Protein AF-A0A0S7Y8R8-F1 (afdb_monomer_lite)

Sequence (151 aa):
MAQPNGAEAKVARPEAAATRVTGLTRPGEYVFRVAVSDGAHTVKRDVLVRSFEGNQPPVPVDVHNRIPVWVRVADGGTSLRAGAWDIERDPLSFRWSIVRQPEGAAARLETPNQAACKVTGMTRPGDYVFRLEISDPVNKVSVEHTVPVYP

Radius of gyration: 22.64 Å; chains: 1; bounding box: 53×41×60 Å

Foldseek 3Di:
DDADPPFDKDWPCLPDPDTDIDRNPDFDKDWDKHWDDPPPDIDIDIDIDGDDDDWDWKAKDDFAWVQPRAAALVNQWTKTAIDIATPVRADKWKAKDWPDADPPFDKDWPCRGDRITIIGRNNDFAKTKMKMWMGGPPDIDIDIDIHGYHD

Structure (mmCIF, N/CA/C/O backbone):
data_AF-A0A0S7Y8R8-F1
#
_entry.id   AF-A0A0S7Y8R8-F1
#
loop_
_atom_site.group_PDB
_atom_site.id
_atom_site.type_symbol
_atom_site.label_atom_id
_atom_site.label_alt_id
_atom_site.label_comp_id
_atom_site.label_asym_id
_atom_site.label_entity_id
_atom_site.label_seq_id
_atom_site.pdbx_PDB_ins_code
_atom_site.Cartn_x
_atom_site.Cartn_y
_atom_site.Cartn_z
_atom_site.occupancy
_atom_site.B_iso_or_equiv
_atom_site.auth_seq_id
_atom_site.auth_comp_id
_atom_site.auth_asym_id
_atom_site.auth_atom_id
_atom_site.pdbx_PDB_model_num
ATOM 1 N N . MET A 1 1 ? 15.449 -12.801 -25.014 1.00 77.88 1 MET A N 1
ATOM 2 C CA . MET A 1 1 ? 14.798 -11.589 -24.493 1.00 77.88 1 MET A CA 1
ATOM 3 C C . MET A 1 1 ? 13.496 -11.416 -25.243 1.00 77.88 1 MET A C 1
ATOM 5 O O . MET A 1 1 ? 13.497 -11.646 -26.446 1.00 77.88 1 MET A O 1
ATOM 9 N N . ALA A 1 2 ? 12.420 -11.071 -24.548 1.00 90.81 2 ALA A N 1
ATOM 10 C CA . ALA A 1 2 ? 11.177 -10.616 -25.168 1.00 90.81 2 ALA A CA 1
ATOM 11 C C . ALA A 1 2 ? 10.989 -9.137 -24.815 1.00 90.81 2 ALA A C 1
ATOM 13 O O . ALA A 1 2 ? 11.357 -8.728 -23.715 1.00 90.81 2 ALA A O 1
ATOM 14 N N . GLN A 1 3 ? 10.487 -8.336 -25.748 1.00 95.56 3 GLN A N 1
ATOM 15 C CA . GLN A 1 3 ? 10.251 -6.908 -25.540 1.00 95.56 3 GLN A CA 1
ATOM 16 C C . GLN A 1 3 ? 9.063 -6.436 -26.387 1.00 95.56 3 GLN A C 1
ATOM 18 O O . GLN A 1 3 ? 8.750 -7.094 -27.385 1.00 95.56 3 GLN A O 1
ATOM 23 N N . PRO A 1 4 ? 8.429 -5.303 -26.038 1.00 95.62 4 PRO A N 1
ATOM 24 C CA . PRO A 1 4 ? 7.362 -4.722 -26.842 1.00 95.62 4 PRO A CA 1
ATOM 25 C C . PRO A 1 4 ? 7.835 -4.359 -28.257 1.00 95.62 4 PRO A C 1
ATOM 27 O O . PRO A 1 4 ? 9.001 -4.016 -28.477 1.00 95.62 4 PRO A O 1
ATOM 30 N N . ASN A 1 5 ? 6.915 -4.399 -29.224 1.00 94.75 5 ASN A N 1
ATOM 31 C CA . ASN A 1 5 ? 7.213 -4.052 -30.614 1.00 94.75 5 ASN A CA 1
ATOM 32 C C . ASN A 1 5 ? 7.770 -2.624 -30.727 1.00 94.75 5 ASN A C 1
ATOM 34 O O . ASN A 1 5 ? 7.205 -1.673 -30.187 1.00 94.75 5 ASN A O 1
ATOM 38 N N . GLY A 1 6 ? 8.880 -2.477 -31.455 1.00 92.62 6 GLY A N 1
ATOM 39 C CA . GLY A 1 6 ? 9.547 -1.187 -31.650 1.00 92.62 6 GLY A CA 1
ATOM 40 C C . GLY A 1 6 ? 10.298 -0.657 -30.422 1.00 92.62 6 GLY A C 1
ATOM 41 O O . GLY A 1 6 ? 10.669 0.517 -30.418 1.00 92.62 6 GLY A O 1
ATOM 42 N N . ALA A 1 7 ? 10.499 -1.476 -29.384 1.00 95.06 7 ALA A N 1
ATOM 43 C CA . ALA A 1 7 ? 11.471 -1.200 -28.332 1.00 95.06 7 ALA A CA 1
ATOM 44 C C . ALA A 1 7 ? 12.869 -1.703 -28.734 1.00 95.06 7 ALA A C 1
ATOM 46 O O . ALA A 1 7 ? 13.007 -2.67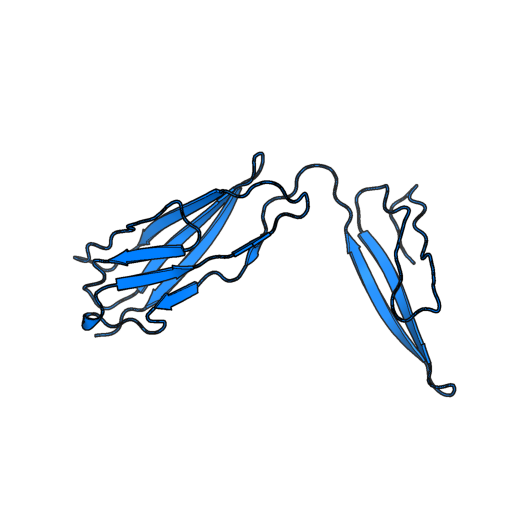1 -29.483 1.00 95.06 7 ALA A O 1
ATOM 47 N N . GLU A 1 8 ? 13.913 -1.069 -28.204 1.00 95.31 8 GLU A N 1
ATOM 48 C CA . GLU A 1 8 ? 15.313 -1.435 -28.459 1.00 95.31 8 GLU A CA 1
ATOM 49 C C . GLU A 1 8 ? 16.078 -1.567 -27.141 1.00 95.31 8 GLU A C 1
ATOM 51 O O . GLU A 1 8 ? 17.065 -0.866 -26.895 1.00 95.31 8 GLU A O 1
ATOM 56 N N . ALA A 1 9 ? 15.596 -2.429 -26.247 1.00 96.12 9 ALA A N 1
ATOM 57 C CA . ALA A 1 9 ? 16.191 -2.537 -24.930 1.00 96.12 9 ALA A CA 1
ATOM 58 C C . ALA A 1 9 ? 17.563 -3.236 -24.965 1.00 96.12 9 ALA A C 1
ATOM 60 O O . ALA A 1 9 ? 17.781 -4.219 -25.674 1.00 96.12 9 ALA A O 1
ATOM 61 N N . LYS A 1 10 ? 18.518 -2.691 -24.203 1.00 95.25 10 LYS A N 1
ATOM 62 C CA . LYS A 1 10 ? 19.936 -3.087 -24.217 1.00 95.25 10 LYS A CA 1
ATOM 63 C C . LYS A 1 10 ? 20.448 -3.301 -22.804 1.00 95.25 10 LYS A C 1
ATOM 65 O O . LYS A 1 10 ? 20.236 -2.464 -21.932 1.00 95.25 10 LYS A O 1
ATOM 70 N N . VAL A 1 11 ? 21.175 -4.396 -22.595 1.00 96.31 11 VAL A N 1
ATOM 71 C CA . VAL A 1 11 ? 21.890 -4.678 -21.345 1.00 96.31 11 VAL A CA 1
ATOM 72 C C . VAL A 1 11 ? 23.305 -4.112 -21.462 1.00 96.31 11 VAL A C 1
ATOM 74 O O . VAL A 1 11 ? 24.076 -4.561 -22.304 1.00 96.31 11 VAL A O 1
ATOM 77 N N . ALA A 1 12 ? 23.655 -3.118 -20.643 1.00 96.44 12 ALA A N 1
ATOM 78 C CA . ALA A 1 12 ? 24.907 -2.367 -20.801 1.00 96.44 12 ALA A CA 1
ATOM 79 C C . ALA A 1 12 ? 26.167 -3.207 -20.527 1.00 96.44 12 ALA A C 1
ATOM 81 O O . ALA A 1 12 ? 27.204 -3.012 -21.154 1.00 96.44 12 ALA A O 1
ATOM 82 N N . ARG A 1 13 ? 26.085 -4.119 -19.557 1.00 96.50 13 ARG A N 1
ATOM 83 C CA . ARG A 1 13 ? 27.160 -5.041 -19.157 1.00 96.50 13 ARG A CA 1
ATOM 84 C C . ARG A 1 13 ? 26.566 -6.438 -18.945 1.00 96.50 13 ARG A C 1
ATOM 86 O O . ARG A 1 13 ? 26.175 -6.722 -17.816 1.00 96.50 13 ARG A O 1
ATOM 93 N N . PRO A 1 14 ? 26.391 -7.260 -19.993 1.00 95.19 14 PRO A N 1
ATOM 94 C CA . PRO A 1 14 ? 25.681 -8.539 -19.882 1.00 95.19 14 PRO A CA 1
ATOM 95 C C . PRO A 1 14 ? 26.411 -9.577 -19.018 1.00 95.19 14 PRO A C 1
ATOM 97 O O . PRO A 1 14 ? 25.753 -10.406 -18.404 1.00 95.19 14 PRO A O 1
ATOM 100 N N . GLU A 1 15 ? 27.738 -9.474 -18.902 1.00 94.31 15 GLU A N 1
ATOM 101 C CA . GLU A 1 15 ? 28.567 -10.395 -18.105 1.00 94.31 15 GLU A CA 1
ATOM 102 C C . GLU A 1 15 ? 28.761 -9.951 -16.645 1.00 94.31 15 GLU A C 1
ATOM 104 O O . GLU A 1 15 ? 29.389 -10.644 -15.847 1.00 94.31 15 GLU A O 1
ATOM 109 N N . ALA A 1 16 ? 28.270 -8.766 -16.272 1.00 94.38 16 ALA A N 1
ATOM 110 C CA . ALA A 1 16 ? 28.406 -8.274 -14.908 1.00 94.38 16 ALA A CA 1
ATOM 111 C C . ALA A 1 16 ? 27.280 -8.821 -14.021 1.00 94.38 16 ALA A C 1
ATOM 113 O O . ALA A 1 16 ? 26.115 -8.812 -14.413 1.00 94.38 16 ALA A O 1
ATOM 114 N N . ALA A 1 17 ? 27.608 -9.179 -12.776 1.00 92.19 17 ALA A N 1
ATOM 115 C CA . ALA A 1 17 ? 26.617 -9.603 -11.780 1.00 92.19 17 ALA A CA 1
ATOM 116 C C . ALA A 1 17 ? 25.542 -8.531 -11.497 1.00 92.19 17 ALA A C 1
ATOM 118 O O . ALA A 1 17 ? 24.439 -8.851 -11.062 1.00 92.19 17 ALA A O 1
ATOM 119 N N . ALA A 1 18 ? 25.856 -7.258 -11.763 1.00 93.69 18 ALA A N 1
ATOM 120 C CA . ALA A 1 18 ? 24.913 -6.150 -11.748 1.00 93.69 18 ALA A CA 1
ATOM 121 C C . ALA A 1 18 ? 25.105 -5.278 -12.992 1.00 93.69 18 ALA A C 1
ATOM 123 O O . ALA A 1 18 ? 26.227 -4.950 -13.385 1.00 93.69 18 ALA A O 1
ATOM 124 N N . THR A 1 19 ? 23.995 -4.877 -13.606 1.00 95.12 19 THR A N 1
ATOM 125 C CA . THR A 1 19 ? 23.999 -4.156 -14.877 1.00 95.12 19 THR A CA 1
ATOM 126 C C . THR A 1 19 ? 22.798 -3.229 -14.989 1.00 95.12 19 THR A C 1
ATOM 128 O O . THR A 1 19 ? 21.837 -3.337 -14.229 1.00 95.12 19 THR A O 1
ATOM 131 N N . ARG A 1 20 ? 22.861 -2.293 -15.935 1.00 94.62 20 ARG A N 1
ATOM 132 C CA . ARG A 1 20 ? 21.739 -1.417 -16.277 1.00 94.62 20 ARG A CA 1
ATOM 133 C C . ARG A 1 20 ? 21.145 -1.848 -17.604 1.00 94.62 20 ARG A C 1
ATOM 135 O O . ARG A 1 20 ? 21.874 -2.223 -18.523 1.00 94.62 20 ARG A O 1
ATOM 142 N N . VAL A 1 21 ? 19.828 -1.729 -17.693 1.00 95.00 21 VAL A N 1
ATOM 143 C CA . VAL A 1 21 ? 19.088 -1.864 -18.940 1.00 95.00 21 VAL A CA 1
ATOM 144 C C . VAL A 1 21 ? 18.686 -0.473 -19.419 1.00 95.00 21 VAL A C 1
ATOM 146 O O . VAL A 1 21 ? 18.180 0.330 -18.638 1.00 95.00 21 VAL A O 1
ATOM 149 N N . THR A 1 22 ? 18.923 -0.182 -20.693 1.00 95.12 22 THR A N 1
ATOM 150 C CA . THR A 1 22 ? 18.435 1.022 -21.383 1.00 95.12 22 THR A CA 1
ATOM 151 C C . THR A 1 22 ? 17.455 0.625 -22.487 1.00 95.12 22 THR A C 1
ATOM 153 O O . THR A 1 22 ? 17.264 -0.562 -22.731 1.00 95.12 22 THR A O 1
ATOM 156 N N . GLY A 1 23 ? 16.806 1.591 -23.145 1.00 93.81 23 GLY A N 1
ATOM 157 C CA . GLY A 1 23 ? 15.936 1.318 -24.300 1.00 93.81 23 GLY A CA 1
ATOM 158 C C . GLY A 1 23 ? 14.555 0.733 -23.967 1.00 93.81 23 GLY A C 1
ATOM 159 O O . GLY A 1 23 ? 13.888 0.208 -24.853 1.00 93.81 23 GLY A O 1
ATOM 160 N N . LEU A 1 24 ? 14.106 0.852 -22.711 1.00 94.19 24 LEU A N 1
ATOM 161 C CA . LEU A 1 24 ? 12.760 0.482 -22.238 1.00 94.19 24 LEU A CA 1
ATOM 162 C C . LEU A 1 24 ? 11.691 1.518 -22.660 1.00 94.19 24 LEU A C 1
ATOM 164 O O . LEU A 1 24 ? 10.889 1.973 -21.847 1.00 94.19 24 LEU A O 1
ATOM 168 N N . THR A 1 25 ? 11.739 1.961 -23.918 1.00 93.50 25 THR A N 1
ATOM 169 C CA . THR A 1 25 ? 11.049 3.166 -24.422 1.00 93.50 25 THR A CA 1
ATOM 170 C C . THR A 1 25 ? 9.578 2.964 -24.765 1.00 93.50 25 THR A C 1
ATOM 172 O O . THR A 1 25 ? 8.880 3.933 -25.053 1.00 93.50 25 THR A O 1
ATOM 175 N N . ARG A 1 26 ? 9.100 1.720 -24.779 1.00 95.12 26 ARG A N 1
ATOM 176 C CA . ARG A 1 26 ? 7.699 1.378 -25.040 1.00 95.12 26 ARG A CA 1
ATOM 177 C C . ARG A 1 26 ? 7.046 0.805 -23.785 1.00 95.12 26 ARG A C 1
ATOM 179 O O . ARG A 1 26 ? 7.708 0.021 -23.099 1.00 95.12 26 ARG A O 1
ATOM 186 N N . PRO A 1 27 ? 5.779 1.133 -23.497 1.00 94.12 27 PRO A N 1
ATOM 187 C CA . PRO A 1 27 ? 5.048 0.453 -22.439 1.00 94.12 27 PRO A CA 1
ATOM 188 C C . PRO A 1 27 ? 4.912 -1.040 -22.753 1.00 94.12 27 PRO A C 1
ATOM 190 O O . PRO A 1 27 ? 4.852 -1.449 -23.916 1.00 94.12 27 PRO A O 1
ATOM 193 N N . GLY A 1 28 ? 4.877 -1.855 -21.705 1.00 94.12 28 GLY A N 1
ATOM 194 C CA . GLY A 1 28 ? 4.740 -3.303 -21.789 1.00 94.12 28 GLY A CA 1
ATOM 195 C C . GLY A 1 28 ? 5.808 -4.063 -21.011 1.00 94.12 28 GLY A C 1
ATOM 196 O O . GLY A 1 28 ? 6.617 -3.498 -20.267 1.00 94.12 28 GLY A O 1
ATOM 197 N N . GLU A 1 29 ? 5.782 -5.382 -21.174 1.00 95.75 29 GLU A N 1
ATOM 198 C CA . GLU A 1 29 ? 6.678 -6.294 -20.472 1.00 95.75 29 GLU A CA 1
ATOM 199 C C . GLU A 1 29 ? 7.966 -6.543 -21.261 1.00 95.75 29 GLU A C 1
ATOM 201 O O . GLU A 1 29 ? 7.954 -6.881 -22.446 1.00 95.75 29 GLU A O 1
ATOM 206 N N . TYR A 1 30 ? 9.089 -6.423 -20.565 1.00 96.69 30 TYR A N 1
ATOM 207 C CA . TYR A 1 30 ? 10.419 -6.761 -21.038 1.00 96.69 30 TYR A CA 1
ATOM 208 C C . TYR A 1 30 ? 10.917 -7.956 -20.236 1.00 96.69 30 TYR A C 1
ATOM 210 O O . TYR A 1 30 ? 11.048 -7.886 -19.014 1.00 96.69 30 TYR A O 1
ATOM 218 N N . VAL A 1 31 ? 11.215 -9.055 -20.921 1.00 96.69 31 VAL A N 1
ATOM 219 C CA . VAL A 1 31 ? 11.722 -10.281 -20.302 1.00 96.69 31 VAL A CA 1
ATOM 220 C C . VAL A 1 31 ? 13.199 -10.426 -20.629 1.00 96.69 31 VAL A C 1
ATOM 222 O O . VAL A 1 31 ? 13.585 -10.757 -21.757 1.00 96.69 31 VAL A O 1
ATOM 225 N N . PHE A 1 32 ? 14.031 -10.197 -19.620 1.00 95.81 32 PHE A N 1
ATOM 226 C CA . PHE A 1 32 ? 15.460 -10.483 -19.647 1.00 95.81 32 PHE A CA 1
ATOM 227 C C . PHE A 1 32 ? 15.705 -11.897 -19.141 1.00 95.81 32 PHE A C 1
ATOM 229 O O . PHE A 1 32 ? 14.912 -12.434 -18.378 1.00 95.81 32 PHE A O 1
ATOM 236 N N . ARG A 1 33 ? 16.813 -12.509 -19.552 1.00 95.12 33 ARG A N 1
ATOM 237 C CA . ARG A 1 33 ? 17.220 -13.829 -19.069 1.00 95.12 33 ARG A CA 1
ATOM 238 C C . ARG A 1 33 ? 18.630 -13.735 -18.526 1.00 95.12 33 ARG A C 1
ATOM 240 O O . ARG A 1 33 ? 19.528 -13.337 -19.261 1.00 95.12 33 ARG A O 1
ATOM 247 N N . VAL A 1 34 ? 18.811 -14.126 -17.273 1.00 95.06 34 VAL A N 1
ATOM 248 C CA . VAL A 1 34 ? 20.130 -14.332 -16.675 1.00 95.06 34 VAL A CA 1
ATOM 249 C C . VAL A 1 34 ? 20.493 -15.810 -16.772 1.00 95.06 34 VAL A C 1
ATOM 251 O O . VAL A 1 34 ? 19.633 -16.678 -16.605 1.00 95.06 34 VAL A O 1
ATOM 254 N N . ALA A 1 35 ? 21.756 -16.095 -17.068 1.00 95.44 35 ALA A N 1
ATOM 255 C CA . ALA A 1 35 ? 22.327 -17.432 -17.035 1.00 95.44 35 ALA A CA 1
ATOM 256 C C . ALA A 1 35 ? 23.554 -17.414 -16.121 1.00 95.44 35 ALA A C 1
ATOM 258 O O . ALA A 1 35 ? 24.366 -16.499 -16.210 1.00 95.44 35 ALA A O 1
ATOM 259 N N . VAL A 1 36 ? 23.677 -18.410 -15.250 1.00 95.94 36 VAL A N 1
ATOM 260 C CA . VAL A 1 36 ? 24.833 -18.580 -14.362 1.00 95.94 36 VAL A CA 1
ATOM 261 C C . VAL A 1 36 ? 25.403 -19.968 -14.606 1.00 95.94 36 VAL A C 1
ATOM 263 O O . VAL A 1 36 ? 24.643 -20.937 -14.666 1.00 95.94 36 VAL A O 1
ATOM 266 N N . SER A 1 37 ? 26.721 -20.049 -14.779 1.00 96.06 37 SER A N 1
ATOM 267 C CA . SER A 1 37 ? 27.442 -21.287 -15.072 1.00 96.06 37 SER A CA 1
ATOM 268 C C . SER A 1 37 ? 28.602 -21.478 -14.103 1.00 96.06 37 SER A C 1
ATOM 270 O O . SER A 1 37 ? 29.290 -20.513 -13.777 1.00 96.06 37 SER A O 1
ATOM 272 N N . ASP A 1 38 ? 28.822 -22.717 -13.673 1.00 96.44 38 ASP A N 1
ATOM 273 C CA . ASP A 1 38 ? 30.004 -23.142 -12.909 1.00 96.44 38 ASP A CA 1
ATOM 274 C C . ASP A 1 38 ? 31.077 -23.794 -13.807 1.00 96.44 38 ASP A C 1
ATOM 276 O O . ASP A 1 38 ? 32.066 -24.334 -13.317 1.00 96.44 38 ASP A O 1
ATOM 280 N N . GLY A 1 39 ? 30.884 -23.755 -15.131 1.00 95.06 39 GLY A N 1
ATOM 281 C CA . GLY A 1 39 ? 31.751 -24.402 -16.119 1.00 95.06 39 GLY A CA 1
ATOM 282 C C . GLY A 1 39 ? 31.339 -25.833 -16.484 1.00 95.06 39 GLY A C 1
ATOM 283 O O . GLY A 1 39 ? 31.765 -26.318 -17.529 1.00 95.06 39 GLY A O 1
ATOM 284 N N . ALA A 1 40 ? 30.476 -26.483 -15.697 1.00 97.56 40 ALA A N 1
ATOM 285 C CA . ALA A 1 40 ? 29.929 -27.814 -15.981 1.00 97.56 40 ALA A CA 1
ATOM 286 C C . ALA A 1 40 ? 28.408 -27.786 -16.215 1.00 97.56 40 ALA A C 1
ATOM 288 O O . ALA A 1 40 ? 27.886 -28.506 -17.065 1.00 97.56 40 ALA A O 1
ATOM 289 N N . HIS A 1 41 ? 27.699 -26.919 -15.498 1.00 97.12 41 HIS A N 1
ATOM 290 C CA . HIS A 1 41 ? 26.253 -26.758 -15.531 1.00 97.12 41 HIS A CA 1
ATOM 291 C C . HIS A 1 41 ? 25.887 -25.296 -15.756 1.00 97.12 41 HIS A C 1
ATOM 293 O O . HIS A 1 41 ? 26.627 -24.380 -15.413 1.00 97.12 41 HIS A O 1
ATOM 299 N N . THR A 1 42 ? 24.706 -25.053 -16.321 1.00 97.69 42 THR A N 1
ATOM 300 C CA . THR A 1 42 ? 24.168 -23.699 -16.484 1.00 97.69 42 THR A CA 1
ATOM 301 C C . THR A 1 42 ? 22.714 -23.658 -16.054 1.00 97.69 42 THR A C 1
ATOM 303 O O . THR A 1 42 ? 21.888 -24.418 -16.557 1.00 97.69 42 THR A O 1
ATOM 306 N N . VAL A 1 43 ? 22.388 -22.714 -15.174 1.00 97.75 43 VAL A N 1
ATOM 307 C CA . VAL A 1 43 ? 21.016 -22.425 -14.746 1.00 97.75 43 VAL A CA 1
ATOM 308 C C . VAL A 1 43 ? 20.580 -21.095 -15.344 1.00 97.75 43 VAL A C 1
ATOM 310 O O . VAL A 1 43 ? 21.362 -20.147 -15.405 1.00 97.75 43 VAL A O 1
ATOM 313 N N . LYS A 1 44 ? 19.327 -21.020 -15.801 1.00 96.75 44 LYS A N 1
ATOM 314 C CA . LYS A 1 44 ? 18.747 -19.820 -16.415 1.00 96.75 44 LYS A CA 1
ATOM 315 C C . LYS A 1 44 ? 17.529 -19.358 -15.628 1.00 96.75 44 LYS A C 1
ATOM 317 O O . LYS A 1 44 ? 16.750 -20.186 -15.163 1.00 96.75 44 LYS A O 1
ATOM 322 N N . ARG A 1 45 ? 17.342 -18.044 -15.518 1.00 96.81 45 ARG A N 1
ATOM 323 C CA . ARG A 1 45 ? 16.159 -17.434 -14.904 1.00 96.81 45 ARG A CA 1
ATOM 324 C C . ARG A 1 45 ? 15.711 -16.221 -15.705 1.00 96.81 45 ARG A C 1
ATOM 326 O O . ARG A 1 45 ? 16.541 -15.418 -16.126 1.00 96.81 45 ARG A O 1
ATOM 333 N N . ASP A 1 46 ? 14.404 -16.089 -15.880 1.00 96.00 46 ASP A N 1
ATOM 334 C CA . ASP A 1 46 ? 13.810 -14.910 -16.499 1.00 96.00 46 ASP A CA 1
ATOM 335 C C . ASP A 1 46 ? 13.557 -13.814 -15.453 1.00 96.00 46 ASP A C 1
ATOM 337 O O . ASP A 1 46 ? 13.194 -14.081 -14.305 1.00 96.00 46 ASP A O 1
ATOM 341 N N . VAL A 1 47 ? 13.795 -12.572 -15.864 1.00 94.88 47 VAL A N 1
ATOM 342 C CA . VAL A 1 47 ? 13.620 -11.344 -15.092 1.00 94.88 47 VAL A CA 1
ATOM 343 C C . VAL A 1 47 ? 12.659 -10.458 -15.871 1.00 94.88 47 VAL A C 1
ATOM 345 O O . VAL A 1 47 ? 12.983 -10.002 -16.969 1.00 94.88 47 VAL A O 1
ATOM 348 N N . LEU A 1 48 ? 11.476 -10.229 -15.304 1.00 95.00 48 LEU A N 1
ATOM 349 C CA . LEU A 1 48 ? 10.462 -9.371 -15.903 1.00 95.00 48 LEU A CA 1
ATOM 350 C C . LEU A 1 48 ? 10.634 -7.931 -15.424 1.00 95.00 48 LEU A C 1
ATOM 352 O O . LEU A 1 48 ? 10.740 -7.667 -14.227 1.00 95.00 48 LEU A O 1
ATOM 356 N N . VAL A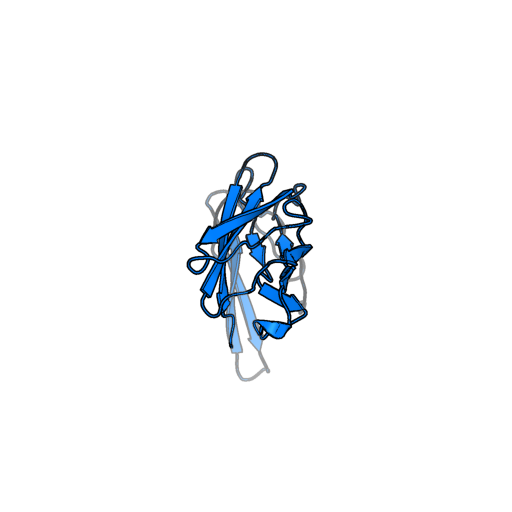 1 49 ? 10.618 -7.005 -16.373 1.00 94.19 49 VAL A N 1
ATOM 357 C CA . VAL A 1 49 ? 10.610 -5.562 -16.147 1.00 94.19 49 VAL A CA 1
ATOM 358 C C . VAL A 1 49 ? 9.397 -4.996 -16.866 1.00 94.19 49 VAL A C 1
ATOM 360 O O . VAL A 1 49 ? 9.202 -5.255 -18.050 1.00 94.19 49 VAL A O 1
ATOM 363 N N . ARG A 1 50 ? 8.573 -4.225 -16.159 1.00 92.69 50 ARG A N 1
ATOM 364 C CA . ARG A 1 50 ? 7.399 -3.570 -16.742 1.00 92.69 50 ARG A CA 1
ATOM 365 C C . ARG A 1 50 ? 7.687 -2.090 -16.920 1.00 92.69 50 ARG A C 1
ATOM 367 O O . ARG A 1 50 ? 8.124 -1.437 -15.977 1.00 92.69 50 ARG A O 1
ATOM 374 N N . SER A 1 51 ? 7.467 -1.604 -18.134 1.00 93.50 51 SER A N 1
ATOM 375 C CA . SER A 1 51 ? 7.418 -0.179 -18.442 1.00 93.50 51 SER A CA 1
ATOM 376 C C . SER A 1 51 ? 5.956 0.214 -18.598 1.00 93.50 51 SER A C 1
ATOM 378 O O . SER A 1 51 ? 5.185 -0.535 -19.205 1.00 93.50 51 SER A O 1
ATOM 380 N N . PHE A 1 52 ? 5.570 1.356 -18.049 1.00 92.25 52 PHE A N 1
ATOM 381 C CA . PHE A 1 52 ? 4.188 1.819 -18.056 1.00 92.25 52 PHE A CA 1
ATOM 382 C C . PHE A 1 52 ? 4.047 3.095 -18.883 1.00 92.25 52 PHE A C 1
ATOM 384 O O . PHE A 1 52 ? 5.007 3.841 -19.071 1.00 92.25 52 PHE A O 1
ATOM 391 N N . GLU A 1 53 ? 2.843 3.313 -19.405 1.00 91.06 53 GLU A N 1
ATOM 392 C CA . GLU A 1 53 ? 2.455 4.570 -20.038 1.00 91.06 53 GLU A CA 1
ATOM 393 C C . GLU A 1 53 ? 1.539 5.334 -19.084 1.00 91.06 53 GLU A C 1
ATOM 395 O O . GLU A 1 53 ? 0.554 4.782 -18.594 1.00 91.06 53 GLU A O 1
ATOM 400 N N . GLY A 1 54 ? 1.871 6.602 -18.838 1.00 91.25 54 GLY A N 1
ATOM 401 C CA . GLY A 1 54 ? 1.135 7.457 -17.910 1.00 91.25 54 GLY A CA 1
ATOM 402 C C . GLY A 1 54 ? 1.303 7.068 -16.438 1.00 91.25 54 GLY A C 1
ATOM 403 O O . GLY A 1 54 ? 1.992 6.107 -16.101 1.00 91.25 54 GLY A O 1
ATOM 404 N N . ASN A 1 55 ? 0.652 7.846 -15.572 1.00 94.75 55 ASN A N 1
ATOM 405 C CA . ASN A 1 55 ? 0.707 7.679 -14.122 1.00 94.75 55 ASN A CA 1
ATOM 406 C C . ASN A 1 55 ? 0.112 6.338 -13.691 1.00 94.75 55 ASN A C 1
ATOM 408 O O . ASN A 1 55 ? -1.009 5.998 -14.087 1.00 94.75 55 ASN A O 1
ATOM 412 N N . GLN A 1 56 ? 0.835 5.601 -12.858 1.00 96.50 56 GLN A N 1
ATOM 413 C CA . GLN A 1 56 ? 0.345 4.379 -12.241 1.00 96.50 56 GLN A CA 1
ATOM 414 C C . GLN A 1 56 ? -0.254 4.681 -10.868 1.00 96.50 56 GLN A C 1
ATOM 416 O O . GLN A 1 56 ? 0.081 5.690 -10.261 1.00 96.50 56 GLN 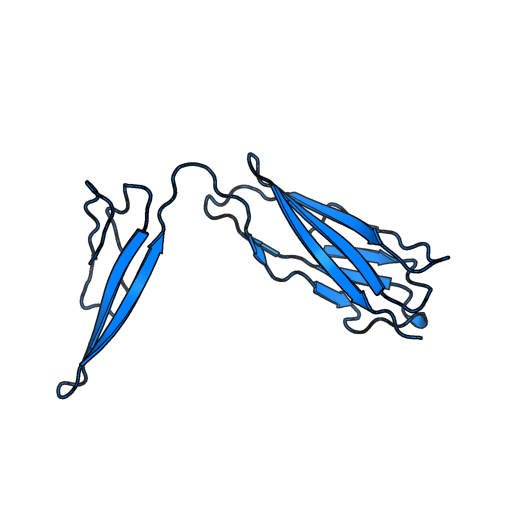A O 1
ATOM 421 N N . PRO A 1 57 ? -1.176 3.843 -10.370 1.00 96.88 57 PRO A N 1
ATOM 422 C CA . PRO A 1 57 ? -1.689 4.006 -9.022 1.00 96.88 57 PRO A CA 1
ATOM 423 C C . PRO A 1 57 ? -0.605 3.743 -7.966 1.00 96.88 57 PRO A C 1
ATOM 425 O O . PRO A 1 57 ? 0.252 2.874 -8.177 1.00 96.88 57 PRO A O 1
ATOM 428 N N . PRO A 1 58 ? -0.710 4.362 -6.774 1.00 98.06 58 PRO A N 1
ATOM 429 C CA . PRO A 1 58 ? 0.215 4.099 -5.685 1.00 98.06 58 PRO A CA 1
ATOM 430 C C . PRO A 1 58 ? 0.120 2.641 -5.248 1.00 98.06 58 PRO A C 1
ATOM 432 O O . PRO A 1 58 ? -0.955 2.035 -5.270 1.00 98.06 58 PRO A O 1
ATOM 435 N N . VAL A 1 59 ? 1.227 2.089 -4.764 1.00 97.69 59 VAL A N 1
ATOM 436 C CA . VAL A 1 59 ? 1.286 0.725 -4.237 1.00 97.69 59 VAL A CA 1
ATOM 437 C C . VAL A 1 59 ? 1.402 0.779 -2.712 1.00 97.69 59 VAL A C 1
ATOM 439 O O . VAL A 1 59 ? 2.467 1.127 -2.188 1.00 97.69 59 VAL A O 1
ATOM 442 N N . PRO A 1 60 ? 0.335 0.424 -1.970 1.00 97.50 60 PRO A N 1
ATOM 443 C CA . PRO A 1 60 ? 0.378 0.323 -0.518 1.00 97.50 60 PRO A CA 1
ATOM 444 C C . PRO A 1 60 ? 1.351 -0.773 -0.084 1.00 97.50 60 PRO A C 1
ATOM 446 O O . PRO A 1 60 ? 1.365 -1.870 -0.644 1.00 9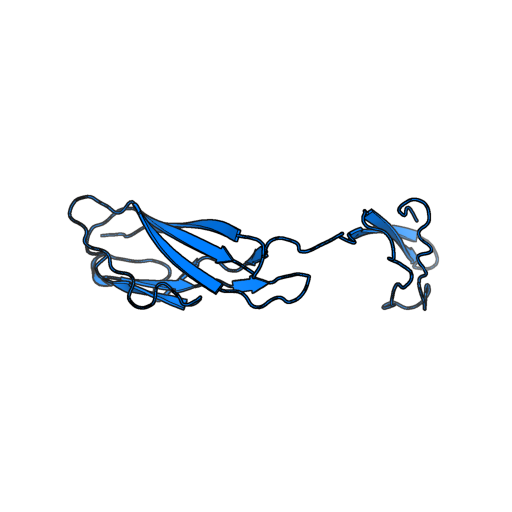7.50 60 PRO A O 1
ATOM 449 N N . VAL A 1 61 ? 2.136 -0.496 0.950 1.00 96.19 61 VAL A N 1
ATOM 450 C CA . VAL A 1 61 ? 3.029 -1.462 1.598 1.00 96.19 61 VAL A CA 1
ATOM 451 C C . VAL A 1 61 ? 2.941 -1.296 3.114 1.00 96.19 61 VAL A C 1
ATOM 453 O O . VAL A 1 61 ? 2.548 -0.246 3.600 1.00 96.19 61 VAL A O 1
ATOM 456 N N . ASP A 1 62 ? 3.305 -2.318 3.888 1.00 93.69 62 ASP A N 1
ATOM 457 C CA . ASP A 1 62 ? 3.439 -2.195 5.351 1.00 93.69 62 ASP A CA 1
ATOM 458 C C . ASP A 1 62 ? 2.190 -1.624 6.074 1.00 93.69 62 ASP A C 1
ATOM 460 O O . ASP A 1 62 ? 2.298 -0.768 6.949 1.00 93.69 62 ASP A O 1
ATOM 464 N N . VAL A 1 63 ? 0.986 -2.068 5.685 1.00 97.31 63 VAL A N 1
ATOM 465 C CA . VAL A 1 63 ? -0.284 -1.663 6.317 1.00 97.31 63 VAL A CA 1
ATOM 466 C C . VAL A 1 63 ? -0.543 -2.544 7.544 1.00 97.31 63 VAL A C 1
ATOM 468 O O . VAL A 1 63 ? -0.799 -3.737 7.396 1.00 97.31 63 VAL A O 1
ATOM 471 N N . HIS A 1 64 ? -0.449 -1.984 8.756 1.00 97.50 64 HIS A N 1
ATOM 472 C CA . HIS A 1 64 ? -0.622 -2.733 10.015 1.00 97.50 64 HIS A CA 1
ATOM 473 C C . HIS A 1 64 ? -0.929 -1.844 11.229 1.00 97.50 64 HIS A C 1
ATOM 475 O O . HIS A 1 64 ? -0.965 -0.618 11.144 1.00 97.50 64 HIS A O 1
ATOM 481 N N . ASN A 1 65 ? -1.131 -2.473 12.391 1.00 97.75 65 ASN A N 1
ATOM 482 C CA . ASN A 1 65 ? -1.128 -1.832 13.706 1.00 97.75 65 ASN A CA 1
ATOM 483 C C . ASN A 1 65 ? 0.072 -2.312 14.542 1.00 97.75 65 ASN A C 1
ATOM 485 O O . ASN A 1 65 ? 0.454 -3.479 14.460 1.00 97.75 65 ASN A O 1
ATOM 489 N N . ARG A 1 66 ? 0.675 -1.434 15.360 1.00 92.00 66 ARG A N 1
ATOM 490 C CA . ARG A 1 66 ? 1.959 -1.762 16.023 1.00 92.00 66 ARG A CA 1
ATOM 491 C C . ARG A 1 66 ? 2.088 -1.442 17.507 1.00 92.00 66 ARG A C 1
ATOM 493 O O . ARG A 1 66 ? 2.884 -2.082 18.188 1.00 92.00 66 ARG A O 1
ATOM 500 N N . ILE A 1 67 ? 1.363 -0.455 18.023 1.00 94.62 67 ILE A N 1
ATOM 501 C CA . ILE A 1 67 ? 1.544 0.024 19.404 1.00 94.62 67 ILE A CA 1
ATOM 502 C C . ILE A 1 67 ? 0.178 0.074 20.095 1.00 94.62 67 ILE A C 1
ATOM 504 O O . ILE A 1 67 ? -0.428 1.144 20.098 1.00 94.62 67 ILE A O 1
ATOM 508 N N . PRO A 1 68 ? -0.311 -1.052 20.647 1.00 96.88 68 PRO A N 1
ATOM 509 C CA . PRO A 1 68 ? 0.244 -2.411 20.554 1.00 96.88 68 PRO A CA 1
ATOM 510 C C . PRO A 1 68 ? -0.206 -3.171 19.286 1.00 96.88 68 PRO A C 1
ATOM 512 O O . PRO A 1 68 ? -1.171 -2.788 18.621 1.00 96.88 68 PRO A O 1
ATOM 515 N N . VAL A 1 69 ? 0.508 -4.251 18.940 1.00 95.94 69 VAL A N 1
ATOM 516 C CA . VAL A 1 69 ? 0.130 -5.179 17.847 1.00 95.94 69 VAL A CA 1
ATOM 517 C C . VAL 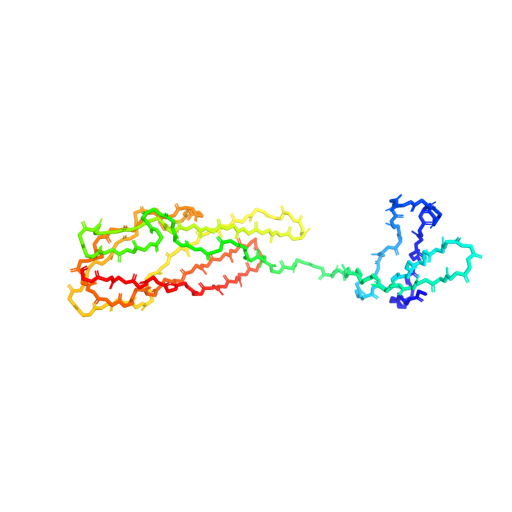A 1 69 ? -1.085 -6.021 18.247 1.00 95.94 69 VAL A C 1
ATOM 519 O O . VAL A 1 69 ? -2.036 -6.155 17.485 1.00 95.94 69 VAL A O 1
ATOM 522 N N . TRP A 1 70 ? -1.070 -6.559 19.464 1.00 97.19 70 TRP A N 1
ATOM 523 C CA . TRP A 1 70 ? -2.209 -7.248 20.062 1.00 97.19 70 TRP A CA 1
ATOM 524 C C . TRP A 1 70 ? -2.903 -6.264 20.988 1.00 97.19 70 TRP A C 1
ATOM 526 O O . TRP A 1 70 ? -2.298 -5.821 21.963 1.00 97.19 70 TRP A O 1
ATOM 536 N N . VAL A 1 71 ? -4.128 -5.880 20.647 1.00 98.31 71 VAL A N 1
ATOM 537 C CA . VAL A 1 71 ? -4.853 -4.824 21.354 1.00 98.31 71 VAL A CA 1
ATOM 538 C C . VAL A 1 71 ? -5.836 -5.459 22.322 1.00 98.31 71 VAL A C 1
ATOM 540 O O . VAL A 1 71 ? -6.636 -6.300 21.927 1.00 98.31 71 VAL A O 1
ATOM 543 N N . ARG A 1 72 ? -5.800 -5.057 23.586 1.00 98.50 72 ARG A N 1
ATOM 544 C CA . ARG A 1 72 ? -6.825 -5.380 24.579 1.00 98.50 72 ARG A CA 1
ATOM 545 C C . ARG A 1 72 ? -7.715 -4.174 24.829 1.00 98.50 72 ARG A C 1
ATOM 547 O O . ARG A 1 72 ? -7.294 -3.036 24.626 1.00 98.50 72 ARG A O 1
ATOM 554 N N . VAL A 1 73 ? -8.911 -4.405 25.362 1.00 98.12 73 VAL A N 1
ATOM 555 C CA . VAL A 1 73 ? -9.815 -3.332 25.808 1.00 98.12 73 VAL A CA 1
ATOM 556 C C . VAL A 1 73 ? -9.097 -2.375 26.769 1.00 98.12 73 VAL A C 1
ATOM 558 O O . VAL A 1 73 ? -9.285 -1.163 26.682 1.00 98.12 73 VAL A O 1
ATOM 561 N N . ALA A 1 74 ? -8.226 -2.905 27.635 1.00 97.69 74 ALA A N 1
ATOM 562 C CA . ALA A 1 74 ? -7.426 -2.123 28.578 1.00 97.69 74 ALA A CA 1
ATOM 563 C C . ALA A 1 74 ? -6.423 -1.156 27.916 1.00 97.69 74 ALA A C 1
ATOM 565 O O . ALA A 1 74 ? -6.073 -0.148 28.525 1.00 97.69 74 ALA A O 1
ATOM 566 N N . ASP A 1 75 ? -5.976 -1.431 26.685 1.00 98.06 75 ASP A N 1
ATOM 567 C CA . ASP A 1 75 ? -5.073 -0.537 25.950 1.00 98.06 75 ASP A CA 1
ATOM 568 C C . ASP A 1 75 ? -5.833 0.675 25.380 1.00 98.06 75 ASP A C 1
ATOM 570 O O . ASP A 1 75 ? -5.255 1.740 25.159 1.00 98.06 75 ASP A O 1
ATOM 574 N N . GLY A 1 76 ? -7.142 0.523 25.134 1.00 97.25 76 GLY A N 1
ATOM 575 C CA . GLY A 1 76 ? -8.048 1.584 24.684 1.00 97.25 76 GLY A CA 1
ATOM 576 C C . GLY A 1 76 ? -7.763 2.141 23.283 1.00 97.25 76 GLY A C 1
ATOM 577 O O . GLY A 1 76 ? -8.467 3.050 22.832 1.00 97.25 76 GLY A O 1
ATOM 578 N N . GLY A 1 77 ? -6.756 1.620 22.581 1.00 98.00 77 GLY A N 1
ATOM 579 C CA . GLY A 1 77 ? -6.314 2.127 21.290 1.00 98.00 77 GLY A CA 1
ATOM 580 C C . GLY A 1 77 ? -5.070 1.429 20.747 1.00 98.00 77 GLY A C 1
ATOM 581 O O . GLY A 1 77 ? -4.456 0.596 21.411 1.00 98.00 77 GLY A O 1
ATOM 582 N N . THR A 1 78 ? -4.685 1.799 19.527 1.00 98.56 78 THR A N 1
ATOM 583 C CA . THR A 1 78 ? -3.419 1.389 18.906 1.00 98.56 78 THR A CA 1
ATOM 584 C C . THR A 1 78 ? -2.907 2.459 17.936 1.00 98.56 78 THR A C 1
ATOM 586 O O . THR A 1 78 ? -3.565 3.469 17.691 1.00 98.56 78 THR A O 1
ATOM 589 N N . SER A 1 79 ? -1.725 2.254 1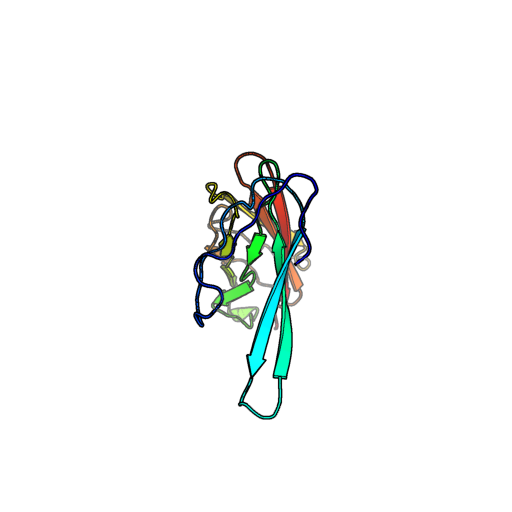7.361 1.00 98.12 79 SER A N 1
ATOM 590 C CA . SER A 1 79 ? -1.225 3.026 16.223 1.00 98.12 79 SER A CA 1
ATOM 591 C C . SER A 1 79 ? -1.335 2.194 14.952 1.00 98.12 79 SER A C 1
ATOM 593 O O . SER A 1 79 ? -0.679 1.156 14.849 1.00 98.12 79 SER A O 1
ATOM 595 N N . LEU A 1 80 ? -2.115 2.694 13.994 1.00 98.38 80 LEU A N 1
ATOM 596 C CA . LEU A 1 80 ? -2.104 2.258 12.602 1.00 98.38 80 LEU A CA 1
ATOM 597 C C . LEU A 1 80 ? -0.888 2.852 11.896 1.00 98.38 80 LEU A C 1
ATOM 599 O O . LEU A 1 80 ? -0.473 3.981 12.184 1.00 98.38 80 LEU A O 1
ATOM 603 N N . ARG A 1 81 ? -0.317 2.090 10.972 1.00 97.50 81 ARG A N 1
ATOM 604 C CA . ARG A 1 81 ? 0.817 2.483 10.144 1.00 97.50 81 ARG A CA 1
ATOM 605 C C . ARG A 1 81 ? 0.615 1.980 8.728 1.00 97.50 81 ARG A C 1
ATOM 607 O O . ARG A 1 81 ? 0.001 0.940 8.508 1.00 97.50 81 ARG A O 1
ATOM 614 N N . ALA A 1 82 ? 1.141 2.753 7.796 1.00 97.44 82 ALA A N 1
ATOM 615 C CA . ALA A 1 82 ? 1.210 2.406 6.397 1.00 97.44 82 ALA A CA 1
ATOM 616 C C . ALA A 1 82 ? 2.511 2.926 5.800 1.00 97.44 82 ALA A C 1
ATOM 618 O O . ALA A 1 82 ? 3.032 3.965 6.212 1.00 97.44 82 ALA A O 1
ATOM 619 N N . GLY A 1 83 ? 2.991 2.219 4.790 1.00 96.88 83 GLY A N 1
ATOM 620 C CA . GLY A 1 83 ? 3.886 2.734 3.775 1.00 96.88 83 GLY A CA 1
ATOM 621 C C . GLY A 1 83 ? 3.199 2.707 2.412 1.00 96.88 83 GLY A C 1
ATOM 622 O O . GLY A 1 83 ? 2.164 2.074 2.204 1.00 96.88 83 GLY A O 1
ATOM 623 N N . ALA A 1 84 ? 3.781 3.409 1.458 1.00 98.00 84 ALA A N 1
ATOM 624 C CA . ALA A 1 84 ? 3.411 3.290 0.061 1.00 98.00 84 ALA A CA 1
ATOM 625 C C . ALA A 1 84 ? 4.600 3.719 -0.789 1.00 98.00 84 ALA A C 1
ATOM 627 O O . ALA A 1 84 ? 5.483 4.444 -0.320 1.00 98.00 84 ALA A O 1
ATOM 628 N N . TRP A 1 85 ? 4.619 3.267 -2.029 1.00 97.62 85 TRP A N 1
ATOM 629 C CA . TRP A 1 85 ? 5.520 3.796 -3.036 1.00 97.62 85 TRP A CA 1
ATOM 630 C C . TRP A 1 85 ? 4.748 4.024 -4.322 1.00 97.62 85 TRP A C 1
ATOM 632 O O . TRP A 1 85 ? 3.735 3.378 -4.582 1.00 97.62 85 TRP A O 1
ATOM 642 N N . ASP A 1 86 ? 5.255 4.958 -5.101 1.00 97.38 86 ASP A N 1
ATOM 643 C CA . ASP A 1 86 ? 4.748 5.295 -6.413 1.00 97.38 86 ASP A CA 1
ATOM 644 C C . ASP A 1 86 ? 5.887 5.136 -7.420 1.00 97.38 86 ASP A C 1
ATOM 646 O O . ASP A 1 86 ? 7.044 5.442 -7.097 1.00 97.38 86 ASP A O 1
ATOM 650 N N . ILE A 1 87 ? 5.598 4.574 -8.595 1.00 94.50 87 ILE A N 1
ATOM 651 C CA . ILE A 1 87 ? 6.652 4.257 -9.566 1.00 94.50 87 ILE A CA 1
ATOM 652 C C . ILE A 1 87 ? 7.150 5.518 -10.286 1.00 94.50 87 ILE A C 1
ATOM 654 O O . ILE A 1 87 ? 8.347 5.608 -10.579 1.00 94.50 87 ILE A O 1
ATOM 658 N N . GLU A 1 88 ? 6.278 6.510 -10.484 1.00 94.88 88 GLU A N 1
ATOM 659 C CA . GLU A 1 88 ? 6.624 7.849 -10.966 1.00 94.88 88 GLU A CA 1
ATOM 660 C C . GLU A 1 88 ? 7.288 8.708 -9.872 1.00 94.88 88 GLU A C 1
ATOM 662 O O . GLU A 1 88 ? 7.977 9.683 -10.181 1.00 94.88 88 GLU A O 1
ATOM 667 N N . ARG A 1 89 ? 7.209 8.263 -8.609 1.00 95.88 89 ARG A N 1
ATOM 668 C CA . ARG A 1 89 ? 7.666 8.961 -7.391 1.00 95.88 89 ARG A CA 1
ATOM 669 C C . ARG A 1 89 ? 6.832 10.195 -7.078 1.00 95.88 89 ARG A C 1
ATOM 671 O O . ARG A 1 89 ? 7.339 11.148 -6.474 1.00 95.88 89 ARG A O 1
ATOM 678 N N . ASP A 1 90 ? 5.566 10.151 -7.459 1.00 97.75 90 ASP A N 1
ATOM 679 C CA . ASP A 1 90 ? 4.630 11.213 -7.165 1.00 97.75 90 ASP A CA 1
ATOM 680 C C . ASP A 1 90 ? 4.386 11.353 -5.653 1.00 97.75 90 ASP A C 1
ATOM 682 O O . ASP A 1 90 ? 4.509 10.389 -4.884 1.00 97.75 90 ASP A O 1
ATOM 686 N N . PRO A 1 91 ? 4.074 12.573 -5.177 1.00 97.56 91 PRO A N 1
ATOM 687 C CA . PRO A 1 91 ? 3.777 12.799 -3.773 1.00 97.56 91 PRO A CA 1
ATOM 688 C C . PRO A 1 91 ? 2.494 12.067 -3.372 1.00 97.56 91 PRO A C 1
ATOM 690 O O . PRO A 1 91 ? 1.443 12.236 -3.987 1.00 97.56 91 PRO A O 1
ATOM 693 N N . LEU A 1 92 ? 2.572 11.303 -2.281 1.00 98.38 92 LEU A N 1
ATOM 694 C CA . LEU A 1 92 ? 1.463 10.491 -1.789 1.00 98.38 92 LEU A CA 1
ATOM 695 C C . LEU A 1 92 ? 0.743 11.143 -0.612 1.00 98.38 92 LEU A C 1
ATOM 697 O O . LEU A 1 92 ? 1.364 11.609 0.345 1.00 98.38 92 LEU A O 1
ATOM 701 N N . SER A 1 93 ? -0.586 11.111 -0.663 1.00 98.44 93 SER A N 1
ATOM 702 C CA . SER A 1 93 ? -1.478 11.490 0.433 1.00 98.44 93 SER A CA 1
ATOM 703 C C . SER A 1 93 ? -2.125 10.255 1.049 1.00 98.44 93 SER A C 1
ATOM 705 O O . SER A 1 93 ? -2.437 9.296 0.347 1.00 98.44 93 SER A O 1
ATOM 707 N N . PHE A 1 94 ? -2.349 10.290 2.363 1.00 98.44 94 PHE A N 1
ATOM 708 C CA . PHE A 1 94 ? -2.912 9.182 3.136 1.00 98.44 94 PHE A CA 1
ATOM 709 C C . PHE A 1 94 ? -4.188 9.635 3.831 1.00 98.44 94 PHE A C 1
ATOM 711 O O . PHE A 1 94 ? -4.255 10.761 4.326 1.00 98.44 94 PHE A O 1
ATOM 718 N N . ARG A 1 95 ? -5.180 8.749 3.921 1.00 98.62 95 ARG A N 1
ATOM 719 C CA . ARG A 1 95 ? -6.396 8.993 4.695 1.00 98.62 95 ARG A CA 1
ATOM 720 C C . ARG A 1 95 ? -6.952 7.706 5.286 1.00 98.62 95 ARG A C 1
ATOM 722 O O . ARG A 1 95 ? -7.412 6.823 4.571 1.00 98.62 95 ARG A O 1
ATOM 729 N N . TRP A 1 96 ? -6.965 7.632 6.606 1.00 98.69 96 TRP A N 1
ATOM 730 C CA . TRP A 1 96 ? -7.615 6.577 7.365 1.00 98.69 96 TRP A CA 1
ATOM 731 C C . TRP A 1 96 ? -9.079 6.918 7.644 1.00 98.69 96 TRP A C 1
ATOM 733 O O . TRP A 1 96 ? -9.441 8.070 7.895 1.00 98.69 96 TRP A O 1
ATOM 743 N N . SER A 1 97 ? -9.923 5.894 7.641 1.00 98.81 97 SER A N 1
ATOM 744 C CA . SER A 1 97 ? -11.336 5.974 8.015 1.00 98.81 97 SER A CA 1
ATOM 745 C C . SER A 1 97 ? -11.769 4.711 8.757 1.00 98.81 97 SER A C 1
ATOM 747 O O . SER A 1 97 ? -11.163 3.651 8.600 1.00 98.81 97 SER A O 1
ATOM 749 N N . ILE A 1 98 ? -12.802 4.825 9.592 1.00 98.75 98 ILE A N 1
ATOM 750 C CA . ILE A 1 98 ? -13.398 3.684 10.295 1.00 98.75 98 ILE A CA 1
ATOM 751 C C . ILE A 1 98 ? -14.512 3.133 9.407 1.00 98.75 98 ILE A C 1
ATOM 753 O O . ILE A 1 98 ? -15.465 3.849 9.110 1.00 98.75 98 ILE A O 1
ATOM 757 N N . VAL A 1 99 ? -14.385 1.876 8.984 1.00 98.69 99 VAL A N 1
ATOM 758 C CA . VAL A 1 99 ? -15.404 1.173 8.186 1.00 98.69 99 VAL A CA 1
ATOM 759 C C . VAL A 1 99 ? -16.402 0.484 9.105 1.00 98.69 99 VAL A C 1
ATOM 761 O O . VAL A 1 99 ? -17.610 0.573 8.901 1.00 98.69 99 VAL A O 1
ATOM 764 N N . ARG A 1 100 ? -15.893 -0.205 10.130 1.00 98.50 100 ARG A N 1
ATOM 765 C CA . ARG A 1 100 ? -16.699 -0.963 11.089 1.00 98.50 100 ARG A CA 1
ATOM 766 C C . ARG A 1 100 ? -16.029 -0.958 12.455 1.00 98.50 100 ARG A C 1
ATOM 768 O O . ARG A 1 100 ? -14.808 -1.014 12.555 1.00 98.50 100 ARG A O 1
ATOM 775 N N . GLN A 1 101 ? -16.840 -0.942 13.502 1.00 98.62 101 GLN A N 1
ATOM 776 C CA . GLN A 1 101 ? -16.411 -1.146 14.882 1.00 98.62 101 GLN A CA 1
ATOM 777 C C . GLN A 1 101 ? -17.472 -1.963 15.638 1.00 98.62 101 GLN A C 1
ATOM 779 O O . GLN A 1 101 ? -18.612 -2.030 15.164 1.00 98.62 101 GLN A O 1
ATOM 784 N N . PRO A 1 102 ? -17.134 -2.577 16.785 1.00 98.56 102 PRO A N 1
ATOM 785 C CA . PRO A 1 102 ? -18.107 -3.253 17.638 1.00 98.56 102 PRO A CA 1
ATOM 786 C C . PRO A 1 102 ? -19.224 -2.316 18.118 1.00 98.56 102 PRO A C 1
ATOM 788 O O . PRO A 1 102 ? -19.032 -1.105 18.254 1.00 98.56 102 PRO A O 1
ATOM 791 N N . GLU A 1 103 ? -20.394 -2.879 18.415 1.00 97.88 103 GLU A N 1
ATOM 792 C CA . GLU A 1 103 ? -21.528 -2.114 18.936 1.00 97.88 103 GLU A CA 1
ATOM 793 C C . GLU A 1 103 ? -21.180 -1.436 20.274 1.00 97.88 103 GLU A C 1
ATOM 795 O O . GLU A 1 103 ? -20.535 -2.015 21.152 1.00 97.88 103 GLU A O 1
ATOM 800 N N . GLY A 1 104 ? -21.573 -0.168 20.419 1.00 96.62 104 GLY A N 1
ATOM 801 C CA . GLY A 1 104 ? -21.263 0.641 21.599 1.00 96.62 104 GLY A CA 1
ATOM 802 C C . GLY A 1 104 ? -19.792 1.061 21.733 1.00 96.62 104 GLY A C 1
ATOM 803 O O . GLY A 1 104 ? -19.450 1.711 22.722 1.00 96.62 104 GLY A O 1
ATOM 804 N N . ALA A 1 105 ? -18.921 0.721 20.775 1.00 97.94 105 ALA A N 1
ATOM 805 C CA . ALA A 1 105 ? -17.589 1.307 20.676 1.00 97.94 105 ALA A CA 1
ATOM 806 C C . ALA A 1 105 ? -17.650 2.738 20.119 1.00 97.94 105 ALA A C 1
ATOM 808 O O . ALA A 1 105 ? -18.565 3.103 19.380 1.00 97.94 105 ALA A O 1
ATOM 809 N N . ALA A 1 106 ? -16.644 3.546 20.452 1.00 97.81 106 ALA A N 1
ATOM 810 C CA . ALA A 1 106 ? -16.531 4.929 19.997 1.00 97.81 106 ALA A CA 1
ATOM 811 C C . ALA A 1 106 ? -15.089 5.236 19.570 1.00 97.81 106 ALA A C 1
ATOM 813 O O . ALA A 1 106 ? -14.462 6.155 20.101 1.00 97.81 106 ALA A O 1
ATOM 814 N N . ALA A 1 107 ? -14.551 4.436 18.643 1.00 98.44 107 ALA A N 1
ATOM 815 C CA . ALA A 1 107 ? -13.188 4.615 18.167 1.00 98.44 107 ALA A CA 1
ATOM 816 C C . ALA A 1 107 ? -13.013 5.959 17.445 1.00 98.44 107 ALA A C 1
ATOM 818 O O . ALA A 1 107 ? -13.910 6.440 16.748 1.00 98.44 107 ALA A O 1
ATOM 819 N N . ARG A 1 108 ? -11.841 6.574 17.615 1.00 98.62 108 ARG A N 1
ATOM 820 C CA . ARG A 1 108 ? -11.481 7.872 17.033 1.00 98.62 108 ARG A CA 1
ATOM 821 C C . ARG A 1 108 ? -10.102 7.801 16.402 1.00 98.62 108 ARG A C 1
ATOM 823 O O . ARG A 1 108 ? -9.188 7.220 16.977 1.00 98.62 108 ARG A O 1
ATOM 830 N N . LEU A 1 109 ? -9.970 8.409 15.228 1.00 98.69 109 LEU A N 1
ATOM 831 C CA . LEU A 1 109 ? -8.700 8.595 14.532 1.00 98.69 109 LEU A CA 1
ATOM 832 C C . LEU A 1 109 ? -8.180 9.996 14.860 1.00 98.69 109 LEU A C 1
ATOM 834 O O . LEU A 1 109 ? -8.817 10.979 14.491 1.00 98.69 109 LEU A O 1
ATOM 838 N N . GLU A 1 110 ? -7.044 10.093 15.545 1.00 98.19 110 GLU A N 1
ATOM 839 C CA . GLU A 1 110 ? -6.472 11.382 15.970 1.00 98.19 110 GLU A CA 1
ATOM 840 C C . GLU A 1 110 ? -5.752 12.087 14.811 1.00 98.19 110 GLU A C 1
ATOM 842 O O . GLU A 1 110 ? -5.815 13.303 14.654 1.00 98.19 110 GLU A O 1
ATOM 847 N N . THR A 1 111 ? -5.071 11.307 13.969 1.00 97.12 111 THR A N 1
ATOM 848 C CA . THR A 1 111 ? -4.285 11.804 12.830 1.00 97.12 111 THR A CA 1
ATOM 849 C C . THR A 1 111 ? -4.651 11.058 11.544 1.00 97.12 111 THR A C 1
ATOM 851 O O . THR A 1 111 ? -3.812 10.369 10.964 1.00 97.12 111 THR A O 1
ATOM 854 N N . PRO A 1 112 ? -5.915 11.128 11.080 1.00 98.31 112 PRO A N 1
ATOM 855 C CA . PRO A 1 112 ? -6.391 10.298 9.972 1.00 98.31 112 PRO A CA 1
ATOM 856 C C . PRO A 1 112 ? -5.663 10.578 8.654 1.00 98.31 112 PRO A C 1
ATOM 858 O O . PRO A 1 112 ? -5.565 9.682 7.830 1.00 98.31 112 PRO A O 1
ATOM 861 N N . ASN A 1 113 ? -5.110 11.778 8.460 1.00 98.12 113 ASN A N 1
ATOM 862 C CA . ASN A 1 113 ? -4.433 12.159 7.214 1.00 98.12 113 ASN A CA 1
ATOM 863 C C . ASN A 1 113 ? -2.919 11.861 7.210 1.00 98.12 113 ASN A C 1
ATOM 865 O O . ASN A 1 113 ? -2.180 12.375 6.374 1.00 98.12 113 ASN A O 1
ATOM 869 N N . GLN A 1 114 ? -2.428 11.093 8.185 1.00 97.81 114 GLN A N 1
ATOM 870 C CA . GLN A 1 114 ? -1.025 10.698 8.285 1.00 97.81 114 GLN A CA 1
ATOM 871 C C . GLN A 1 114 ? -0.876 9.198 8.037 1.00 97.81 114 GLN A C 1
ATOM 873 O O . GLN A 1 114 ? -1.737 8.404 8.415 1.00 97.81 114 GLN A O 1
ATOM 878 N N . ALA A 1 115 ? 0.260 8.798 7.462 1.00 96.81 115 ALA A N 1
ATOM 879 C CA . ALA A 1 115 ? 0.599 7.387 7.290 1.00 96.81 115 ALA A CA 1
ATOM 880 C C . ALA A 1 115 ? 0.620 6.639 8.639 1.00 96.81 115 ALA A C 1
ATOM 882 O O . ALA A 1 115 ? 0.123 5.519 8.740 1.00 96.81 115 ALA A O 1
ATOM 883 N N . ALA A 1 116 ? 1.130 7.291 9.692 1.00 97.12 116 ALA A N 1
ATOM 884 C CA . ALA A 1 116 ? 0.988 6.847 11.073 1.00 97.12 116 ALA A CA 1
ATOM 885 C C . ALA A 1 116 ? -0.224 7.529 11.727 1.00 97.12 116 ALA A C 1
ATOM 887 O O . ALA A 1 116 ? -0.197 8.728 12.007 1.00 97.12 116 ALA A O 1
ATOM 888 N N . CYS A 1 117 ? -1.272 6.755 12.001 1.00 98.19 117 CYS A N 1
ATOM 889 C CA . CYS A 1 117 ? -2.498 7.243 12.620 1.00 98.19 117 CYS A CA 1
ATOM 890 C C . CYS A 1 117 ? -2.659 6.663 14.027 1.00 98.19 117 CYS A C 1
ATOM 892 O O . CYS A 1 117 ? -2.598 5.446 14.216 1.00 98.19 117 CYS A O 1
ATOM 894 N N . LYS A 1 118 ? -2.868 7.517 15.034 1.00 98.06 118 LYS A N 1
ATOM 895 C CA . LYS A 1 118 ? -3.253 7.052 16.374 1.00 98.06 118 LYS A CA 1
ATOM 896 C C . LYS A 1 118 ? -4.762 6.823 16.426 1.00 98.06 118 LYS A C 1
ATOM 898 O O . LYS A 1 118 ? -5.531 7.687 16.012 1.00 98.06 118 LYS A O 1
ATOM 903 N N . VAL A 1 119 ? -5.158 5.683 16.984 1.00 98.50 119 VAL A N 1
ATOM 904 C CA . VAL A 1 119 ? -6.551 5.315 17.234 1.00 98.50 119 VAL A CA 1
ATOM 905 C C . VAL A 1 119 ? -6.784 5.214 18.732 1.00 98.50 119 VAL A C 1
ATOM 907 O O . VAL A 1 119 ? -5.995 4.594 19.444 1.00 98.50 119 VAL A O 1
ATOM 910 N N . THR A 1 120 ? -7.866 5.814 19.209 1.00 98.50 120 THR A N 1
ATOM 911 C CA . THR A 1 120 ? -8.322 5.762 20.605 1.00 98.50 120 THR A CA 1
ATOM 912 C C . THR A 1 120 ? -9.778 5.295 20.655 1.00 98.50 120 THR A C 1
ATOM 914 O O . THR A 1 120 ? -10.409 5.135 19.613 1.00 98.50 120 THR A O 1
ATOM 917 N N . GLY A 1 121 ? -10.329 5.039 21.845 1.00 98.06 121 GLY A N 1
ATOM 918 C CA . GLY A 1 121 ? -11.741 4.664 22.011 1.00 98.06 121 GLY A CA 1
ATOM 919 C C . GLY A 1 121 ? -12.074 3.214 21.635 1.00 98.06 121 GLY A C 1
ATOM 920 O O . GLY A 1 121 ? -13.244 2.879 21.433 1.00 98.06 121 GLY A O 1
ATOM 921 N N . MET A 1 122 ? -11.065 2.341 21.562 1.00 98.31 122 MET A N 1
ATOM 922 C CA . MET A 1 122 ? -11.213 0.907 21.283 1.00 98.31 122 MET A CA 1
ATOM 923 C C . MET A 1 122 ? -11.585 0.141 22.568 1.00 98.31 122 MET A C 1
ATOM 925 O O . MET A 1 122 ? -10.810 -0.653 23.089 1.00 98.31 122 MET A O 1
ATOM 929 N N . THR A 1 123 ? -12.755 0.455 23.136 1.00 98.00 123 THR A N 1
ATOM 930 C CA . THR A 1 123 ? -13.184 0.054 24.496 1.00 98.00 123 THR A CA 1
ATOM 931 C C . THR A 1 123 ? -14.125 -1.154 24.545 1.00 98.00 123 THR A C 1
ATOM 933 O O . THR A 1 123 ? -14.733 -1.443 25.584 1.00 98.00 123 THR A O 1
ATOM 936 N N . ARG A 1 124 ? -14.299 -1.850 23.421 1.00 98.62 124 ARG A N 1
ATOM 937 C CA . ARG A 1 124 ? -15.125 -3.054 23.314 1.00 98.62 124 ARG A CA 1
ATOM 938 C C . ARG A 1 124 ? -14.320 -4.153 22.629 1.00 98.62 124 ARG A C 1
ATOM 940 O O . ARG A 1 124 ? -13.580 -3.844 21.699 1.00 98.62 124 ARG A O 1
ATOM 947 N N . PRO A 1 125 ? -14.443 -5.413 23.071 1.00 98.50 125 PRO A N 1
ATOM 948 C CA . PRO A 1 125 ? -13.801 -6.513 22.374 1.00 98.50 125 PRO A CA 1
ATOM 949 C C . PRO A 1 125 ? -14.468 -6.733 21.011 1.00 98.50 125 PRO A C 1
ATOM 951 O O . PRO A 1 125 ? -15.657 -6.457 20.830 1.00 98.50 125 PRO A O 1
ATOM 954 N N . GLY A 1 126 ? -13.698 -7.253 20.063 1.00 98.50 126 GLY A N 1
ATOM 955 C CA . GLY A 1 126 ? -14.122 -7.517 18.693 1.00 98.50 126 GLY A CA 1
ATOM 956 C C . GLY A 1 126 ? -13.284 -6.777 17.657 1.00 98.50 126 GLY A C 1
ATOM 957 O O . GLY A 1 126 ? -12.311 -6.092 17.968 1.00 98.50 126 GLY A O 1
ATOM 958 N N . ASP A 1 127 ? -13.671 -6.942 16.399 1.00 98.62 127 ASP A N 1
ATOM 959 C CA . ASP A 1 127 ? -12.914 -6.420 15.267 1.00 98.62 127 ASP A CA 1
ATOM 960 C C . ASP A 1 127 ? -13.256 -4.963 14.961 1.00 98.62 127 ASP A C 1
ATOM 962 O O . ASP A 1 127 ? -14.418 -4.607 14.730 1.00 98.62 127 ASP A O 1
ATOM 966 N N . TYR A 1 128 ? -12.209 -4.150 14.855 1.00 98.75 128 TYR A N 1
ATOM 967 C CA . TYR A 1 128 ? -12.260 -2.805 14.299 1.00 98.75 128 TYR A CA 1
ATOM 968 C C . TYR A 1 128 ? -11.665 -2.844 12.893 1.00 98.75 128 TYR A C 1
ATOM 970 O O . TYR A 1 128 ? -10.513 -3.235 12.714 1.00 98.75 128 TYR A O 1
ATOM 978 N N . VAL A 1 129 ? -12.451 -2.450 11.893 1.00 98.75 129 VAL A N 1
ATOM 979 C CA . VAL A 1 129 ? -12.033 -2.436 10.488 1.00 98.75 129 VAL A CA 1
ATOM 980 C C . VAL A 1 129 ? -11.798 -0.996 10.066 1.00 98.75 129 VAL A C 1
ATOM 982 O O . VAL A 1 129 ? -12.711 -0.164 10.089 1.00 98.75 129 VAL A O 1
ATOM 985 N N . PHE A 1 130 ? -10.567 -0.713 9.664 1.00 98.75 130 PHE A N 1
ATOM 986 C CA . PHE A 1 130 ? -10.140 0.583 9.159 1.00 98.75 130 PHE A CA 1
ATOM 987 C C . PHE A 1 130 ? -9.892 0.494 7.662 1.00 98.75 130 PHE A C 1
ATOM 989 O O . PHE A 1 130 ? -9.435 -0.531 7.168 1.00 98.75 130 PHE A O 1
ATOM 996 N N . ARG A 1 131 ? -10.138 1.584 6.943 1.00 98.69 131 ARG A N 1
ATOM 997 C CA . ARG A 1 131 ? -9.750 1.721 5.541 1.00 98.69 131 ARG A CA 1
ATOM 998 C C . ARG A 1 131 ? -8.699 2.797 5.415 1.00 98.69 131 ARG A C 1
ATOM 1000 O O . ARG A 1 131 ? -8.933 3.932 5.832 1.00 98.69 131 ARG A O 1
ATOM 1007 N N . LEU A 1 132 ? -7.577 2.422 4.824 1.00 98.75 132 LEU A N 1
ATOM 1008 C CA . LEU A 1 132 ? -6.573 3.336 4.328 1.00 98.75 132 LEU A CA 1
ATOM 1009 C C . LEU A 1 132 ? -6.875 3.647 2.866 1.00 98.75 132 LEU A C 1
ATOM 1011 O O . LEU A 1 132 ? -6.992 2.741 2.047 1.00 98.75 132 LEU A O 1
ATOM 1015 N N . GLU A 1 133 ? -6.954 4.924 2.544 1.00 98.69 133 GLU A N 1
ATOM 1016 C CA . GLU A 1 133 ? -6.926 5.449 1.188 1.00 98.69 133 GLU A CA 1
ATOM 1017 C C . GLU A 1 133 ? -5.558 6.098 0.950 1.00 98.69 133 GLU A C 1
ATOM 1019 O O . GLU A 1 133 ? -5.087 6.876 1.784 1.00 98.69 133 GLU A O 1
ATOM 1024 N N . ILE A 1 134 ? -4.918 5.759 -0.168 1.00 98.62 134 ILE A N 1
ATOM 1025 C CA . ILE A 1 134 ? -3.676 6.384 -0.630 1.00 98.62 134 ILE A CA 1
ATOM 1026 C C . ILE A 1 134 ? -3.948 6.969 -2.008 1.00 98.62 134 ILE A C 1
ATOM 1028 O O . ILE A 1 134 ? -4.528 6.293 -2.860 1.00 98.62 134 ILE A O 1
ATOM 1032 N N . SER A 1 135 ? -3.540 8.211 -2.232 1.00 98.38 135 SER A N 1
ATOM 1033 C CA . SER A 1 135 ? -3.690 8.872 -3.527 1.00 98.38 135 SER A CA 1
ATOM 1034 C C . SER A 1 135 ? -2.423 9.602 -3.935 1.00 98.38 135 SER A C 1
ATOM 1036 O O . SER A 1 135 ? -1.778 10.236 -3.097 1.00 98.38 135 SER A O 1
ATOM 1038 N N . ASP A 1 136 ? -2.127 9.548 -5.224 1.00 98.25 136 ASP A N 1
ATOM 1039 C CA . ASP A 1 136 ? -1.222 10.467 -5.910 1.00 98.25 136 ASP A CA 1
ATOM 1040 C C . ASP A 1 136 ? -2.066 11.589 -6.583 1.00 98.25 136 ASP A C 1
ATOM 1042 O O . ASP A 1 136 ? -3.271 11.691 -6.308 1.00 98.25 136 ASP A O 1
ATOM 1046 N N . PRO A 1 137 ? -1.486 12.485 -7.407 1.00 97.75 137 PRO A N 1
ATOM 1047 C CA . PRO A 1 137 ? -2.235 13.543 -8.094 1.00 97.75 137 PRO A CA 1
ATOM 1048 C C . PRO A 1 137 ? -3.323 13.076 -9.083 1.00 97.75 137 PRO A C 1
ATOM 1050 O O . PRO A 1 137 ? -4.185 13.876 -9.451 1.00 97.75 137 PRO A O 1
ATOM 1053 N N . VAL A 1 138 ? -3.287 11.822 -9.532 1.00 97.81 138 VAL A N 1
ATOM 1054 C CA . VAL A 1 138 ? -4.120 11.247 -10.602 1.00 97.81 138 VAL A CA 1
ATOM 1055 C C . VAL A 1 138 ? -4.966 10.075 -10.099 1.00 97.81 138 VAL A C 1
ATOM 1057 O O . VAL A 1 138 ? -6.160 9.997 -10.392 1.00 97.81 138 VAL A O 1
ATOM 1060 N N . ASN A 1 139 ? -4.362 9.157 -9.351 1.00 98.00 139 ASN A N 1
ATOM 1061 C CA . ASN A 1 139 ? -4.933 7.882 -8.960 1.00 98.00 139 ASN A CA 1
ATOM 1062 C C . ASN A 1 139 ? -5.141 7.772 -7.450 1.00 98.00 139 ASN A C 1
ATOM 1064 O O . ASN A 1 139 ? -4.563 8.476 -6.620 1.00 98.00 139 ASN A O 1
ATOM 1068 N N . LYS A 1 140 ? -5.991 6.811 -7.088 1.00 98.12 140 LYS A N 1
ATOM 1069 C CA . LYS A 1 140 ? -6.337 6.498 -5.710 1.00 98.12 140 LYS A CA 1
ATOM 1070 C C . LYS A 1 140 ? -6.542 5.002 -5.541 1.00 98.12 140 LYS A C 1
ATOM 1072 O O . LYS A 1 140 ? -7.224 4.366 -6.340 1.00 98.12 140 LYS A O 1
ATOM 1077 N N . VAL A 1 141 ? -6.007 4.467 -4.454 1.00 98.50 141 VAL A N 1
ATOM 1078 C CA . VAL A 1 141 ? -6.161 3.073 -4.036 1.00 98.50 141 VAL A CA 1
ATOM 1079 C C . VAL A 1 141 ? -6.651 3.009 -2.598 1.00 98.50 141 VAL A C 1
ATOM 1081 O O . VAL A 1 141 ? -6.467 3.945 -1.819 1.00 98.50 141 VAL A O 1
ATOM 1084 N N . SER A 1 142 ? -7.280 1.895 -2.227 1.00 98.06 142 SER A N 1
ATOM 1085 C CA . SER A 1 142 ? -7.709 1.675 -0.848 1.00 98.06 142 SER A CA 1
ATOM 1086 C C . SER A 1 142 ? -7.455 0.248 -0.381 1.00 98.06 142 SER A C 1
ATOM 1088 O O . SER A 1 142 ? -7.516 -0.690 -1.174 1.00 98.06 142 SER A O 1
ATOM 1090 N N . VAL A 1 143 ? -7.153 0.105 0.907 1.00 98.12 143 VAL A N 1
ATOM 1091 C CA . VAL A 1 143 ? -6.891 -1.168 1.586 1.00 98.12 143 VAL A CA 1
ATOM 1092 C C . VAL A 1 143 ? -7.614 -1.158 2.924 1.00 98.12 143 VAL A C 1
ATOM 1094 O O . VAL A 1 143 ? -7.613 -0.147 3.628 1.00 98.12 143 VAL A O 1
ATOM 1097 N N . GLU A 1 144 ? -8.230 -2.278 3.289 1.00 98.38 144 GLU A N 1
ATOM 1098 C CA . GLU A 1 144 ? -8.811 -2.461 4.617 1.00 98.38 144 GLU A CA 1
ATOM 1099 C C . GLU A 1 144 ? -7.835 -3.192 5.542 1.00 98.38 144 GLU A C 1
ATOM 1101 O O . GLU A 1 144 ? -7.164 -4.139 5.134 1.00 98.38 144 GLU A O 1
ATOM 1106 N N . HIS A 1 145 ? -7.765 -2.749 6.796 1.00 98.25 145 HIS A N 1
ATOM 1107 C CA . HIS A 1 145 ? -6.974 -3.358 7.859 1.00 98.25 145 HIS A CA 1
ATOM 1108 C C . HIS A 1 145 ? -7.876 -3.663 9.049 1.00 98.25 145 HIS A C 1
ATOM 1110 O O . HIS A 1 145 ? -8.560 -2.774 9.562 1.00 98.25 145 HIS A O 1
ATOM 1116 N N . THR A 1 146 ? -7.876 -4.918 9.492 1.00 98.44 146 THR A N 1
ATOM 1117 C CA . THR A 1 146 ? -8.658 -5.354 10.654 1.00 98.44 146 THR A CA 1
ATOM 1118 C C . THR A 1 146 ? -7.757 -5.446 11.875 1.00 98.44 146 THR A C 1
ATOM 1120 O O . THR A 1 146 ? -6.713 -6.092 11.833 1.00 98.44 146 THR A O 1
ATOM 1123 N N . VAL A 1 147 ? -8.183 -4.821 12.971 1.00 98.56 147 VAL A N 1
ATOM 1124 C CA . VAL A 1 147 ? -7.534 -4.902 14.280 1.00 98.56 147 VAL A CA 1
ATOM 1125 C C . VAL A 1 147 ? -8.472 -5.618 15.252 1.00 98.56 147 VAL A C 1
ATOM 1127 O O . VAL A 1 147 ? -9.466 -5.021 15.682 1.00 98.56 147 VAL A O 1
ATOM 1130 N N . PRO A 1 148 ? -8.172 -6.875 15.616 1.00 98.44 148 PRO A N 1
ATOM 1131 C CA . PRO A 1 148 ? -8.886 -7.571 16.676 1.00 98.44 148 PRO A CA 1
ATOM 1132 C C . PRO A 1 148 ? -8.561 -6.954 18.038 1.00 98.44 148 PRO A C 1
ATOM 1134 O O . PRO A 1 148 ? -7.389 -6.771 18.382 1.00 98.44 148 PRO A O 1
ATOM 1137 N N . VAL A 1 149 ? -9.600 -6.659 18.820 1.00 98.62 149 VAL A N 1
ATOM 1138 C CA . VAL A 1 149 ? -9.477 -6.229 20.217 1.00 98.62 149 VAL A CA 1
ATOM 1139 C C . VAL A 1 149 ? -9.949 -7.342 21.136 1.00 98.62 149 VAL A C 1
ATOM 1141 O O . VAL A 1 149 ? -11.086 -7.807 21.047 1.00 98.62 149 VAL A O 1
ATOM 1144 N N . TYR A 1 150 ? -9.074 -7.755 22.040 1.00 98.06 150 TYR A N 1
ATOM 1145 C CA . TYR A 1 150 ? -9.330 -8.805 23.017 1.00 98.06 150 TYR A CA 1
ATOM 1146 C C . TYR A 1 150 ? -9.844 -8.212 24.337 1.00 98.06 150 TYR A C 1
ATOM 1148 O O . TYR A 1 150 ? -9.577 -7.040 24.609 1.00 98.06 150 TYR A O 1
ATOM 1156 N N . PRO A 1 151 ? -10.580 -8.985 25.151 1.00 96.06 151 PRO A N 1
ATOM 1157 C CA . PRO A 1 151 ? -10.967 -8.575 26.500 1.00 96.06 151 PRO A CA 1
ATOM 1158 C C . PRO A 1 151 ? -9.788 -8.096 27.362 1.00 96.06 151 PRO A C 1
ATOM 1160 O O . PRO A 1 151 ? -8.675 -8.663 27.241 1.00 96.06 151 PRO A O 1
#

pLDDT: mean 96.64, std 2.43, range [77.88, 98.81]

Secondary structure (DSSP, 8-state):
-B--TT---EES-TTSSS--EE---SSEEEEEEEEEE-SS-EEEEEEEEEE-SSPPPPEEEEEEE-TTSSEEGGG-EEEEEEEEE-SS-PPPEEEEEEEE--TT---EESSTTSSSEEEE---SSEEEEEEEEEE-SS-EEEEEEEEEEE-